Protein AF-A0A0C9Y6T7-F1 (afdb_monomer_lite)

Foldseek 3Di:
DVVVVVVVVVVCCVVVPPDDDDDPCPLVLLLLVLLVLVVVLVVLVVVLVVLVVCVVVVVDPDVVVSVVVNVVSVVVNVVSVVVSVVSQVPDDPVSVVVSVVCVVDPVSSVVSNVVSVVVVVVVVVVVVVVVVD

Structure (mmCIF, N/CA/C/O backbone):
data_AF-A0A0C9Y6T7-F1
#
_entry.id   AF-A0A0C9Y6T7-F1
#
loop_
_atom_site.group_PDB
_atom_site.id
_atom_site.type_symbol
_atom_site.label_atom_id
_atom_site.label_alt_id
_atom_site.label_comp_id
_atom_site.label_asym_id
_atom_site.label_entity_id
_atom_site.label_seq_id
_atom_site.pdbx_PDB_ins_code
_atom_site.Cartn_x
_atom_site.Cartn_y
_atom_site.Cartn_z
_atom_site.occupancy
_atom_site.B_iso_or_equiv
_atom_site.auth_seq_id
_atom_site.auth_comp_id
_atom_site.auth_asym_id
_atom_site.auth_atom_id
_atom_site.pdbx_PDB_model_num
ATOM 1 N N . MET A 1 1 ? -13.895 22.023 54.077 1.00 59.19 1 MET A N 1
ATOM 2 C CA . MET A 1 1 ? -14.994 21.320 53.371 1.00 59.19 1 MET A CA 1
ATOM 3 C C . MET A 1 1 ? -15.198 21.752 51.916 1.00 59.19 1 MET A C 1
ATOM 5 O O . MET A 1 1 ? -15.627 20.910 51.146 1.00 59.19 1 MET A O 1
ATOM 9 N N . LYS A 1 2 ? -14.882 22.992 51.500 1.00 66.44 2 LYS A N 1
ATOM 10 C CA . LYS A 1 2 ? -15.033 23.422 50.090 1.00 66.44 2 LYS A CA 1
ATOM 11 C C . LYS A 1 2 ? -14.038 22.771 49.113 1.00 66.44 2 LYS A C 1
ATOM 13 O O . LYS A 1 2 ? -14.394 22.521 47.972 1.00 66.44 2 LYS A O 1
ATOM 18 N N . THR A 1 3 ? -12.832 22.448 49.575 1.00 79.88 3 THR A N 1
ATOM 19 C CA . THR A 1 3 ? -11.774 21.803 48.775 1.00 79.88 3 THR A CA 1
ATOM 20 C C . THR A 1 3 ? -12.143 20.387 48.332 1.00 79.88 3 THR A C 1
ATOM 22 O O . THR A 1 3 ? -12.047 20.077 47.153 1.00 79.88 3 THR A O 1
ATOM 25 N N . LEU A 1 4 ? -12.681 19.565 49.239 1.00 87.12 4 LEU A N 1
ATOM 26 C CA . LEU A 1 4 ? -13.069 18.182 48.929 1.00 87.12 4 LEU A CA 1
ATOM 27 C C . LEU A 1 4 ? -14.198 18.106 47.884 1.00 87.12 4 LEU A C 1
ATOM 29 O O . LEU A 1 4 ? -14.218 17.219 47.040 1.00 87.12 4 LEU A O 1
ATOM 33 N N . GLN A 1 5 ? -15.140 19.052 47.926 1.00 87.88 5 GLN A N 1
ATOM 34 C CA . GLN A 1 5 ? -16.229 19.124 46.946 1.00 87.88 5 GLN A CA 1
ATOM 35 C C . GLN A 1 5 ? -15.729 19.539 45.557 1.00 87.88 5 GLN A C 1
ATOM 37 O O . GLN A 1 5 ? -16.245 19.047 44.558 1.00 87.88 5 GLN A O 1
ATOM 42 N N . GLN A 1 6 ? -14.720 20.412 45.489 1.00 87.38 6 GLN A N 1
ATOM 43 C CA . GLN A 1 6 ? -14.092 20.812 44.227 1.00 87.38 6 GLN A CA 1
ATOM 44 C C . GLN A 1 6 ? -13.274 19.671 43.614 1.00 87.38 6 GLN A C 1
ATOM 46 O O . GLN A 1 6 ? -13.376 19.432 42.414 1.00 87.38 6 GLN A O 1
ATOM 51 N N . GLU A 1 7 ? -12.520 18.933 44.429 1.00 89.75 7 GLU A N 1
ATOM 52 C CA . GLU A 1 7 ? -11.769 17.754 43.980 1.00 89.75 7 GLU A CA 1
ATOM 53 C C . GLU A 1 7 ? -12.703 16.639 43.502 1.00 89.75 7 GLU A C 1
ATOM 55 O O . GLU A 1 7 ? -12.471 16.052 42.447 1.00 89.75 7 GLU A O 1
ATOM 60 N N . TRP A 1 8 ? -13.809 16.407 44.216 1.00 88.56 8 TRP A N 1
ATOM 61 C CA . TRP A 1 8 ? -14.833 15.451 43.798 1.00 88.56 8 TRP A CA 1
ATOM 62 C C . TRP A 1 8 ? -15.482 15.847 42.468 1.00 88.56 8 TRP A C 1
ATOM 64 O O . TRP A 1 8 ? -15.650 15.002 41.594 1.00 88.56 8 TRP A O 1
ATOM 74 N N . ALA A 1 9 ? -15.814 17.129 42.282 1.00 89.50 9 ALA A N 1
ATOM 75 C CA . ALA A 1 9 ? -16.373 17.619 41.023 1.00 89.50 9 ALA A CA 1
ATOM 76 C C . ALA A 1 9 ? -15.385 17.446 39.856 1.00 89.50 9 ALA A C 1
ATOM 78 O O . ALA A 1 9 ? -15.762 16.911 38.818 1.00 89.50 9 ALA A O 1
ATOM 79 N N . ALA A 1 10 ? -14.110 17.799 40.051 1.00 87.44 10 ALA A N 1
ATOM 80 C CA . ALA A 1 10 ? -13.068 17.612 39.040 1.00 87.44 10 ALA A CA 1
ATOM 81 C C . ALA A 1 10 ? -12.844 16.127 38.701 1.00 87.44 10 ALA A C 1
ATOM 83 O O . ALA A 1 10 ? -12.642 15.765 37.540 1.00 87.44 10 ALA A O 1
ATOM 84 N N . GLN A 1 11 ? -12.916 15.252 39.706 1.00 90.25 11 GLN A N 1
ATOM 85 C CA . GLN A 1 11 ? -12.819 13.813 39.509 1.00 90.25 11 GLN A CA 1
ATOM 86 C C . GLN A 1 11 ? -14.008 13.280 38.707 1.00 90.25 11 GLN A C 1
ATOM 88 O O . GLN A 1 11 ? -13.796 12.562 37.731 1.00 90.25 11 GLN A O 1
ATOM 93 N N . VAL A 1 12 ? -15.236 13.650 39.073 1.00 89.00 12 VAL A N 1
ATOM 94 C CA . VAL A 1 12 ? -16.446 13.244 38.345 1.00 89.00 12 VAL A CA 1
ATOM 95 C C . VAL A 1 12 ? -16.392 13.743 36.908 1.00 89.00 12 VAL A C 1
ATOM 97 O O . VAL A 1 12 ? -16.609 12.941 36.005 1.00 89.00 12 VAL A O 1
ATOM 100 N N . ASP A 1 13 ? -16.015 14.999 36.670 1.00 86.50 13 ASP A N 1
ATOM 101 C CA . ASP A 1 13 ? -15.870 15.540 35.316 1.00 86.50 13 ASP A CA 1
ATOM 102 C C . ASP A 1 13 ? -14.847 14.745 34.502 1.00 86.50 13 ASP A C 1
ATOM 104 O O . ASP A 1 13 ? -15.130 14.371 33.368 1.00 86.50 13 ASP A O 1
ATOM 108 N N . SER A 1 14 ? -13.688 14.411 35.082 1.00 82.31 14 SER A N 1
ATOM 109 C CA . SER A 1 14 ? -12.656 13.620 34.398 1.00 82.31 14 SER A CA 1
ATOM 110 C C . SER A 1 14 ? -13.095 12.181 34.097 1.00 82.31 14 SER A C 1
ATOM 112 O O . SER A 1 14 ? -12.780 11.650 33.034 1.00 82.31 14 SER A O 1
ATOM 114 N N . GLN A 1 15 ? -13.842 11.551 35.011 1.00 82.88 15 GLN A N 1
ATOM 115 C CA . GLN A 1 15 ? -14.282 10.158 34.892 1.00 82.88 15 GLN A CA 1
ATOM 116 C C . GLN A 1 15 ? -15.530 10.005 34.021 1.00 82.88 15 GLN A C 1
ATOM 118 O O . GLN A 1 15 ? -15.746 8.942 33.442 1.00 82.88 15 GLN A O 1
ATOM 123 N N . THR A 1 16 ? -16.349 11.052 33.927 1.00 81.50 16 THR A N 1
ATOM 124 C CA . THR A 1 16 ? -17.579 11.070 33.127 1.00 81.50 16 THR A CA 1
ATOM 125 C C . THR A 1 16 ? -17.397 11.753 31.779 1.00 81.50 16 THR A C 1
ATOM 127 O O . THR A 1 16 ? -18.370 11.847 31.026 1.00 81.50 16 THR A O 1
ATOM 130 N N . GLN A 1 17 ? -16.171 12.178 31.428 1.00 74.75 17 GLN A N 1
ATOM 131 C CA . GLN A 1 17 ? -15.898 12.672 30.083 1.00 74.75 17 GLN A CA 1
ATOM 132 C C . GLN A 1 17 ? -16.369 11.625 29.071 1.00 74.75 17 GLN A C 1
ATOM 134 O O . GLN A 1 17 ? -15.931 10.468 29.125 1.00 74.75 17 GLN A O 1
ATOM 139 N N . PRO A 1 18 ? -17.274 11.999 28.149 1.00 69.31 18 PRO A N 1
ATOM 140 C CA . PRO A 1 18 ? -17.702 11.080 27.118 1.00 69.31 18 PRO A CA 1
ATOM 141 C C . PRO A 1 18 ? -16.464 10.647 26.344 1.00 69.31 18 PRO A C 1
ATOM 143 O O . PRO A 1 18 ? -15.611 11.476 26.010 1.00 69.31 18 PRO A O 1
ATOM 146 N N . LEU A 1 19 ? -16.366 9.345 26.059 1.00 65.06 19 LEU A N 1
ATOM 147 C CA . LEU A 1 19 ? -15.274 8.846 25.236 1.00 65.06 19 LEU A CA 1
ATOM 148 C C . LEU A 1 19 ? -15.211 9.692 23.956 1.00 65.06 19 LEU A C 1
ATOM 150 O O . LEU A 1 19 ? -16.264 9.973 23.365 1.00 65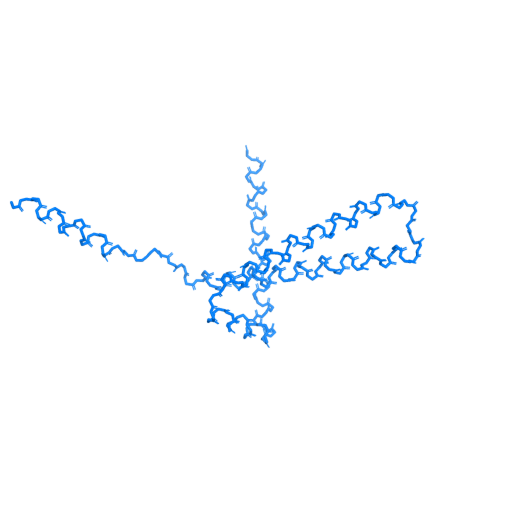.06 19 LEU A O 1
ATOM 154 N N . PRO A 1 20 ? -14.006 10.110 23.528 1.00 61.41 20 PRO A N 1
ATOM 155 C CA . PRO A 1 20 ? -13.857 10.936 22.346 1.00 61.41 20 PRO A CA 1
ATOM 156 C C . PRO A 1 20 ? -14.591 10.266 21.193 1.00 61.41 20 PRO A C 1
ATOM 158 O O . PRO A 1 20 ? -14.367 9.086 20.912 1.00 61.41 20 PRO A O 1
ATOM 161 N N . TRP A 1 21 ? -15.501 11.016 20.569 1.00 49.19 21 TRP A N 1
ATOM 162 C CA . TRP A 1 21 ? -16.400 10.512 19.538 1.00 49.19 21 TRP A CA 1
ATOM 163 C C . TRP A 1 21 ? -15.606 9.744 18.473 1.00 49.19 21 TRP A C 1
ATOM 165 O O . TRP A 1 21 ? -14.879 10.302 17.640 1.00 49.19 21 TRP A O 1
ATOM 175 N N . GLN A 1 22 ? -15.728 8.421 18.508 1.00 55.44 22 GLN A N 1
ATOM 176 C CA . GLN A 1 22 ? -15.256 7.577 17.431 1.00 55.44 22 GLN A CA 1
ATOM 177 C C . GLN A 1 22 ? -16.374 7.521 16.401 1.00 55.44 22 GLN A C 1
ATOM 179 O O . GLN A 1 22 ? -17.473 7.045 16.680 1.00 55.44 22 GLN A O 1
ATOM 184 N N . SER A 1 23 ? -16.114 8.070 15.210 1.00 60.81 23 SER A N 1
ATOM 185 C CA . SER A 1 23 ? -17.030 7.888 14.087 1.00 60.81 23 SER A CA 1
ATOM 186 C C . SER A 1 23 ? -17.204 6.381 13.883 1.00 60.81 23 SER A C 1
ATOM 188 O O . SER A 1 23 ? -16.217 5.639 13.879 1.00 60.81 23 SER A O 1
ATOM 190 N N . LYS A 1 24 ? -18.452 5.929 13.710 1.00 61.44 24 LYS A N 1
ATOM 191 C CA . LYS A 1 24 ? -18.780 4.510 13.484 1.00 61.44 24 LYS A CA 1
ATOM 192 C C . LYS A 1 24 ? -18.023 3.905 12.288 1.00 61.44 24 LYS A C 1
ATOM 194 O O . LYS A 1 24 ? -17.894 2.691 12.209 1.00 61.44 24 LYS A O 1
ATOM 199 N N . ASN A 1 25 ? -17.489 4.747 11.399 1.00 67.12 25 ASN A N 1
ATOM 200 C CA . ASN A 1 25 ? -16.831 4.354 10.157 1.00 67.12 25 ASN A CA 1
ATOM 201 C C . ASN A 1 25 ? -15.297 4.472 10.200 1.00 67.12 25 ASN A C 1
ATOM 203 O O . ASN A 1 25 ? -14.647 4.113 9.226 1.00 67.12 25 ASN A O 1
ATOM 207 N N . LYS A 1 26 ? -14.681 4.925 11.305 1.00 69.25 26 LYS A N 1
ATOM 208 C CA . LYS A 1 26 ? -13.212 5.081 11.371 1.00 69.25 26 LYS A CA 1
ATOM 209 C C . LYS A 1 26 ? -12.464 3.775 11.084 1.00 69.25 26 LYS A C 1
ATOM 211 O O . LYS A 1 26 ? -11.441 3.789 10.407 1.00 69.25 26 LYS A O 1
ATOM 216 N N . GLY A 1 27 ? -12.980 2.645 11.572 1.00 68.25 27 GLY A N 1
ATOM 217 C CA . GLY A 1 27 ? -12.387 1.330 11.317 1.00 68.25 27 GLY A CA 1
ATOM 218 C C . GLY A 1 27 ? -12.470 0.930 9.843 1.00 68.25 27 GLY A C 1
ATOM 219 O O . GLY A 1 27 ? -11.467 0.548 9.247 1.00 68.25 27 GLY A O 1
ATOM 220 N N . SER A 1 28 ? -13.640 1.086 9.219 1.00 70.00 28 SER A N 1
ATOM 221 C CA . SER A 1 28 ? -13.822 0.767 7.799 1.00 70.00 28 SER A CA 1
ATOM 222 C C . SER A 1 28 ? -13.031 1.705 6.884 1.00 70.00 28 SER A C 1
ATOM 224 O O . SER A 1 28 ? -12.473 1.249 5.889 1.00 70.00 28 SER A O 1
ATOM 226 N N . GLU A 1 29 ? -12.898 2.982 7.243 1.00 73.44 29 GLU A N 1
ATOM 227 C CA . GLU A 1 29 ? -12.019 3.941 6.565 1.00 73.44 29 GLU A CA 1
ATOM 228 C C . GLU A 1 29 ? -10.547 3.523 6.661 1.00 73.44 29 GLU A C 1
ATOM 230 O O . GLU A 1 29 ? -9.846 3.502 5.649 1.00 73.44 29 GLU A O 1
ATOM 235 N N . GLN A 1 30 ? -10.069 3.122 7.844 1.00 76.56 30 GLN A N 1
ATOM 236 C CA . GLN A 1 30 ? -8.699 2.628 8.015 1.00 76.56 30 GLN A CA 1
ATOM 237 C C . GLN A 1 30 ? -8.426 1.375 7.176 1.00 76.56 30 GLN A C 1
ATOM 239 O O . GLN A 1 30 ? -7.386 1.296 6.518 1.00 76.56 30 GLN A O 1
ATOM 244 N N . LEU A 1 31 ? -9.367 0.427 7.139 1.00 77.94 31 LEU A N 1
ATOM 245 C CA . LEU A 1 31 ? -9.265 -0.768 6.296 1.00 77.94 31 LEU A CA 1
ATOM 246 C C . LEU A 1 31 ? -9.250 -0.394 4.805 1.00 77.94 31 LEU A C 1
ATOM 248 O O . LEU A 1 31 ? -8.418 -0.904 4.055 1.00 77.94 31 LEU A O 1
ATOM 252 N N . ALA A 1 32 ? -10.095 0.553 4.386 1.00 78.44 32 ALA A N 1
ATOM 253 C CA . ALA A 1 32 ? -10.115 1.069 3.019 1.00 78.44 32 ALA A CA 1
ATOM 254 C C . ALA A 1 32 ? -8.782 1.719 2.625 1.00 78.44 32 ALA A C 1
ATOM 256 O O . ALA A 1 32 ? -8.259 1.458 1.542 1.00 78.44 32 ALA A O 1
ATOM 257 N N . HIS A 1 33 ? -8.193 2.516 3.519 1.00 81.69 33 HIS A N 1
ATOM 258 C CA . HIS A 1 33 ? -6.876 3.108 3.306 1.00 81.69 33 HIS A CA 1
ATOM 259 C C . HIS A 1 33 ? -5.777 2.052 3.180 1.00 81.69 33 HIS A C 1
ATOM 261 O O . HIS A 1 33 ? -4.867 2.232 2.374 1.00 81.69 33 HIS A O 1
ATOM 267 N N . ILE A 1 34 ? -5.838 0.964 3.955 1.00 85.69 34 ILE A N 1
ATOM 268 C CA . ILE A 1 34 ? -4.860 -0.126 3.851 1.00 85.69 34 ILE A CA 1
ATOM 269 C C . ILE A 1 34 ? -5.007 -0.852 2.514 1.00 85.69 34 ILE A C 1
ATOM 271 O O . ILE A 1 34 ? -4.000 -1.043 1.840 1.00 85.69 34 ILE A O 1
ATOM 275 N N . LEU A 1 35 ? -6.229 -1.175 2.086 1.00 83.69 35 LEU A N 1
ATOM 276 C CA . LEU A 1 35 ? -6.481 -1.798 0.780 1.00 83.69 35 LEU A CA 1
ATOM 277 C C . LEU A 1 35 ? -6.025 -0.910 -0.386 1.00 83.69 35 LEU A C 1
ATOM 279 O O . LEU A 1 35 ? -5.390 -1.387 -1.327 1.00 83.69 35 LEU A O 1
ATOM 283 N N . ALA A 1 36 ? -6.291 0.395 -0.312 1.00 84.12 36 ALA A N 1
ATOM 284 C CA . ALA A 1 36 ? -5.808 1.347 -1.306 1.00 84.12 36 ALA A CA 1
ATOM 285 C C . ALA A 1 36 ? -4.272 1.377 -1.351 1.00 84.12 36 ALA A C 1
ATOM 287 O O . ALA A 1 36 ? -3.689 1.336 -2.431 1.00 84.12 36 ALA A O 1
ATOM 288 N N . LEU A 1 37 ? -3.616 1.382 -0.186 1.00 86.69 37 LEU A N 1
ATOM 289 C CA . LEU A 1 37 ? -2.158 1.366 -0.088 1.00 86.69 37 LEU A CA 1
ATOM 290 C C . LEU A 1 37 ? -1.554 0.057 -0.627 1.00 86.69 37 LEU A C 1
ATOM 292 O O . LEU A 1 37 ? -0.508 0.093 -1.269 1.00 86.69 37 LEU A O 1
ATOM 296 N N . GLU A 1 38 ? -2.206 -1.092 -0.415 1.00 87.19 38 GLU A N 1
ATOM 297 C CA . GLU A 1 38 ? -1.803 -2.366 -1.029 1.00 87.19 38 GLU A CA 1
ATOM 298 C C . GLU A 1 38 ? -1.826 -2.290 -2.554 1.00 87.19 38 GLU A C 1
ATOM 300 O O . GLU A 1 38 ? -0.883 -2.744 -3.205 1.00 87.19 38 GLU A O 1
ATOM 305 N N . LYS A 1 39 ? -2.874 -1.683 -3.123 1.00 86.44 39 LYS A N 1
ATOM 306 C CA . LYS A 1 39 ? -2.980 -1.487 -4.569 1.00 86.44 39 LYS A CA 1
ATOM 307 C C . LYS A 1 39 ? -1.858 -0.586 -5.092 1.00 86.44 39 LYS A C 1
ATOM 309 O O . LYS A 1 39 ? -1.199 -0.960 -6.055 1.00 86.44 39 LYS A O 1
ATOM 314 N N . THR A 1 40 ? -1.572 0.524 -4.412 1.00 86.31 40 THR A N 1
ATOM 315 C CA . THR A 1 40 ? -0.448 1.409 -4.761 1.00 86.31 40 THR A CA 1
ATOM 316 C C . THR A 1 40 ? 0.895 0.673 -4.718 1.00 86.31 40 THR A C 1
ATOM 318 O O . THR A 1 40 ? 1.720 0.830 -5.612 1.00 86.31 40 THR A O 1
ATOM 321 N N . VAL A 1 41 ? 1.126 -0.172 -3.704 1.00 89.88 41 VAL A N 1
ATOM 322 C CA . VAL A 1 41 ? 2.346 -0.995 -3.626 1.00 89.88 41 VAL A CA 1
ATOM 323 C C . VAL A 1 41 ? 2.433 -1.961 -4.809 1.00 89.88 41 VAL A C 1
ATOM 325 O O . VAL A 1 41 ? 3.518 -2.156 -5.352 1.00 89.88 41 VAL A O 1
ATOM 328 N N . GLN A 1 42 ? 1.313 -2.553 -5.229 1.00 89.38 42 GLN A N 1
ATOM 329 C CA . GLN A 1 42 ? 1.276 -3.438 -6.394 1.00 89.38 42 GLN A CA 1
ATOM 330 C C . GLN A 1 42 ? 1.570 -2.691 -7.704 1.00 89.38 42 GLN A C 1
ATOM 332 O O . GLN A 1 42 ? 2.296 -3.208 -8.554 1.00 89.38 42 GLN A O 1
ATOM 337 N N . GLU A 1 43 ? 1.047 -1.476 -7.857 1.00 88.25 43 GLU A N 1
ATOM 338 C CA . GLU A 1 43 ? 1.328 -0.598 -8.999 1.00 88.25 43 GLU A CA 1
ATOM 339 C C . GLU A 1 43 ? 2.820 -0.230 -9.051 1.00 88.25 43 GLU A C 1
ATOM 341 O O . GLU A 1 43 ? 3.458 -0.419 -10.084 1.00 88.25 43 GLU A O 1
ATOM 346 N N . TYR A 1 44 ? 3.417 0.180 -7.925 1.00 89.25 44 TYR A N 1
ATOM 347 C CA . TYR A 1 44 ? 4.855 0.471 -7.856 1.00 89.25 44 TYR A CA 1
ATOM 348 C C . TYR A 1 44 ? 5.729 -0.753 -8.128 1.00 89.25 44 TYR A C 1
ATOM 350 O O . TYR A 1 44 ? 6.752 -0.624 -8.793 1.00 89.25 44 TYR A O 1
ATOM 358 N N . LYS A 1 45 ? 5.333 -1.943 -7.659 1.00 90.62 45 LYS A N 1
ATOM 359 C CA . LYS A 1 45 ? 6.039 -3.194 -7.984 1.00 90.62 45 LYS A CA 1
ATOM 360 C C . LYS A 1 45 ? 6.036 -3.457 -9.480 1.00 90.62 45 LYS A C 1
ATOM 362 O O . LYS A 1 45 ? 7.091 -3.683 -10.054 1.00 90.62 45 LYS A O 1
ATOM 367 N N . SER A 1 46 ? 4.862 -3.358 -10.097 1.00 89.94 46 SER A N 1
ATOM 368 C CA . SER A 1 46 ? 4.701 -3.585 -11.535 1.00 89.94 46 SER A CA 1
ATOM 369 C C . SER A 1 46 ? 5.533 -2.589 -12.350 1.00 89.94 46 SER A C 1
ATOM 371 O O . SER A 1 46 ? 6.145 -2.970 -13.341 1.00 89.94 46 SER A O 1
ATOM 373 N N . HIS A 1 47 ? 5.605 -1.332 -11.903 1.00 88.81 47 HIS A N 1
ATOM 374 C CA . HIS A 1 47 ? 6.427 -0.305 -12.537 1.00 88.81 47 HIS A CA 1
ATOM 375 C C . HIS A 1 47 ? 7.932 -0.593 -12.414 1.00 88.81 47 HIS A C 1
ATOM 377 O O . HIS A 1 47 ? 8.647 -0.513 -13.406 1.00 88.81 47 HIS A O 1
ATOM 383 N N . VAL A 1 48 ? 8.414 -0.990 -11.229 1.00 89.56 48 VAL A N 1
ATOM 384 C CA . VAL A 1 48 ? 9.820 -1.396 -11.045 1.00 89.56 48 VAL A CA 1
ATOM 385 C C . VAL A 1 48 ? 10.158 -2.616 -11.906 1.00 89.56 48 VAL A C 1
ATOM 387 O O . VAL A 1 48 ? 11.189 -2.615 -12.566 1.00 89.56 48 VAL A O 1
ATOM 390 N N . GLU A 1 49 ? 9.279 -3.619 -11.961 1.00 88.88 49 GLU A N 1
ATOM 391 C CA . GLU A 1 49 ? 9.468 -4.805 -12.809 1.00 88.88 49 GLU A CA 1
ATOM 392 C C . GLU A 1 49 ? 9.515 -4.462 -14.306 1.00 88.88 49 GLU A C 1
ATOM 394 O O . GLU A 1 49 ? 10.223 -5.122 -15.062 1.00 88.88 49 GLU A O 1
ATOM 399 N N . GLN A 1 50 ? 8.755 -3.457 -14.753 1.00 87.75 50 GLN A N 1
ATOM 400 C CA . GLN A 1 50 ? 8.822 -2.961 -16.131 1.00 87.75 50 GLN A CA 1
ATOM 401 C C . GLN A 1 50 ? 10.170 -2.298 -16.414 1.00 87.75 50 GLN A C 1
ATOM 403 O O . GLN A 1 50 ? 10.834 -2.698 -17.364 1.00 87.75 50 GLN A O 1
ATOM 408 N N . LEU A 1 51 ? 10.615 -1.382 -15.548 1.00 85.44 51 LEU A N 1
ATOM 409 C CA . LEU A 1 51 ? 11.916 -0.720 -15.694 1.00 85.44 51 LEU A CA 1
ATOM 410 C C . LEU A 1 51 ? 13.073 -1.738 -15.692 1.00 85.44 51 LEU A C 1
ATOM 412 O O . LEU A 1 51 ? 14.010 -1.628 -16.475 1.00 85.44 51 LEU A O 1
ATOM 416 N N . GLU A 1 52 ? 13.001 -2.771 -14.849 1.00 86.75 52 GLU A N 1
ATOM 417 C CA . GLU A 1 52 ? 14.001 -3.845 -14.827 1.00 86.75 52 GLU A CA 1
ATOM 418 C C . GLU A 1 52 ? 13.987 -4.690 -16.112 1.00 86.75 52 GLU A C 1
ATOM 420 O O . GLU A 1 52 ? 15.047 -5.080 -16.599 1.00 86.75 52 GLU A O 1
ATOM 425 N N . LYS A 1 53 ? 12.811 -4.958 -16.695 1.00 86.12 53 LYS A N 1
ATOM 426 C CA . LYS A 1 53 ? 12.698 -5.677 -17.977 1.00 86.12 53 LYS A CA 1
ATOM 427 C C . LYS A 1 53 ? 13.223 -4.860 -19.150 1.00 86.12 53 LYS A C 1
ATOM 429 O O . LYS A 1 53 ? 13.895 -5.417 -20.013 1.00 86.12 53 LYS A O 1
ATOM 434 N N . ASP A 1 54 ? 12.927 -3.569 -19.180 1.00 83.31 54 ASP A N 1
ATOM 435 C CA . ASP A 1 54 ? 13.377 -2.665 -20.237 1.00 83.31 54 ASP A CA 1
ATOM 436 C C . ASP A 1 54 ? 14.907 -2.529 -20.234 1.00 83.31 54 ASP A C 1
ATOM 438 O O . ASP A 1 54 ? 15.525 -2.504 -21.300 1.00 83.31 54 ASP A O 1
ATOM 442 N N . LEU A 1 55 ? 15.523 -2.569 -19.044 1.00 79.25 55 LEU A N 1
ATOM 443 C CA . LEU A 1 55 ? 16.975 -2.628 -18.876 1.00 79.25 55 LEU A CA 1
ATOM 444 C C . LEU A 1 55 ? 17.581 -3.934 -19.420 1.00 79.25 55 LEU A C 1
ATOM 446 O O . LEU A 1 55 ? 18.632 -3.908 -20.049 1.00 79.25 55 LEU A O 1
ATOM 450 N N . ILE A 1 56 ? 16.927 -5.080 -19.198 1.00 80.69 56 ILE A N 1
ATOM 451 C CA . ILE A 1 56 ? 17.398 -6.391 -19.687 1.00 80.69 56 ILE A CA 1
ATOM 452 C C . ILE A 1 56 ? 17.262 -6.511 -21.214 1.00 80.69 56 ILE A C 1
ATOM 454 O O . ILE A 1 56 ? 18.076 -7.173 -21.854 1.00 80.69 56 ILE A O 1
ATOM 458 N N . ASN A 1 57 ? 16.243 -5.880 -21.801 1.00 81.88 57 ASN A N 1
ATOM 459 C CA . ASN A 1 57 ? 15.950 -5.940 -23.236 1.00 81.88 57 ASN A CA 1
ATOM 460 C C . ASN A 1 57 ? 16.709 -4.889 -24.073 1.00 81.88 57 ASN A C 1
ATOM 462 O O . ASN A 1 57 ? 16.336 -4.659 -25.227 1.00 81.88 57 ASN A O 1
ATOM 466 N N . ASP A 1 58 ? 17.729 -4.237 -23.497 1.00 68.38 58 ASP A N 1
ATOM 467 C CA . ASP A 1 58 ? 18.587 -3.229 -24.146 1.00 68.38 58 ASP A CA 1
ATOM 468 C C . ASP A 1 58 ? 17.800 -2.073 -24.807 1.00 68.38 58 ASP A C 1
ATOM 470 O O . ASP A 1 58 ? 18.249 -1.427 -25.751 1.00 68.38 58 ASP A O 1
ATOM 474 N N . HIS A 1 59 ? 16.595 -1.785 -24.299 1.00 65.81 59 HIS A N 1
ATOM 475 C CA . HIS A 1 59 ? 15.727 -0.702 -24.784 1.00 65.81 59 HIS A CA 1
ATOM 476 C C . HIS A 1 59 ? 16.115 0.678 -24.223 1.00 65.81 59 HIS A C 1
ATOM 478 O O . HIS A 1 59 ? 15.389 1.657 -24.404 1.00 65.81 59 HIS A O 1
ATOM 484 N N . VAL A 1 60 ? 17.254 0.773 -23.536 1.00 66.81 60 VAL A N 1
ATOM 485 C CA . VAL A 1 60 ? 17.670 1.958 -22.786 1.00 66.81 60 VAL A CA 1
ATOM 486 C C . VAL A 1 60 ? 18.774 2.691 -23.543 1.00 66.81 60 VAL A C 1
ATOM 488 O O . VAL A 1 60 ? 19.916 2.243 -23.586 1.00 66.81 60 VAL A O 1
ATOM 491 N N . SER A 1 61 ? 18.446 3.846 -24.130 1.00 68.75 61 SER A N 1
ATOM 492 C CA . SER A 1 61 ? 19.435 4.691 -24.815 1.00 68.75 61 SER A CA 1
ATOM 493 C C . SER A 1 61 ? 20.291 5.522 -23.857 1.00 68.75 61 SER A C 1
ATOM 495 O O . SER A 1 61 ? 21.402 5.903 -24.215 1.00 68.75 61 SER A O 1
ATOM 497 N N . ASP A 1 62 ? 19.774 5.829 -22.661 1.00 79.19 62 ASP A N 1
ATOM 498 C CA . ASP A 1 62 ? 20.444 6.653 -21.650 1.00 79.19 62 ASP A CA 1
ATOM 499 C C . ASP A 1 62 ? 20.399 5.967 -20.278 1.00 79.19 62 ASP A C 1
ATOM 501 O O . ASP A 1 62 ? 19.434 6.067 -19.521 1.00 79.19 62 ASP A O 1
ATOM 505 N N . ILE A 1 63 ? 21.453 5.205 -19.989 1.00 77.94 63 ILE A N 1
ATOM 506 C CA . ILE A 1 63 ? 21.555 4.332 -18.812 1.00 77.94 63 ILE A CA 1
ATOM 507 C C . ILE A 1 63 ? 21.515 5.141 -17.505 1.00 77.94 63 ILE A C 1
ATOM 509 O O . ILE A 1 63 ? 21.000 4.653 -16.501 1.00 77.94 63 ILE A O 1
ATOM 513 N N . ILE A 1 64 ? 22.030 6.376 -17.508 1.00 80.88 64 ILE A N 1
ATOM 514 C CA . ILE A 1 64 ? 22.143 7.206 -16.300 1.00 80.88 64 ILE A CA 1
ATOM 515 C C . ILE A 1 64 ? 20.768 7.719 -15.866 1.00 80.88 64 ILE A C 1
ATOM 517 O O . ILE A 1 64 ? 20.417 7.614 -14.689 1.00 80.88 64 ILE A O 1
ATOM 521 N N . ASP A 1 65 ? 19.977 8.245 -16.805 1.00 83.38 65 ASP A N 1
ATOM 522 C CA . ASP A 1 65 ? 18.617 8.705 -16.507 1.00 83.38 65 ASP A CA 1
ATOM 523 C C . ASP A 1 65 ? 17.721 7.529 -16.089 1.00 83.38 65 ASP A C 1
ATOM 525 O O . ASP A 1 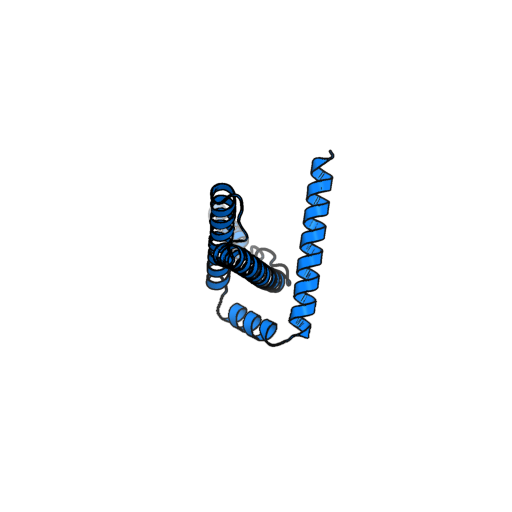65 ? 16.937 7.620 -15.142 1.00 83.38 65 ASP A O 1
ATOM 529 N N . TYR A 1 66 ? 17.911 6.371 -16.720 1.00 83.50 66 TYR A N 1
ATOM 530 C CA . TYR A 1 66 ? 17.155 5.166 -16.395 1.00 83.50 66 TYR A CA 1
ATOM 531 C C . TYR A 1 66 ? 17.470 4.613 -14.997 1.00 83.50 66 TYR A C 1
ATOM 533 O O . TYR A 1 66 ? 16.557 4.232 -14.260 1.00 83.50 66 TYR A O 1
ATOM 541 N N . ASP A 1 67 ? 18.741 4.607 -14.586 1.00 84.38 67 ASP A N 1
ATOM 542 C CA . ASP A 1 67 ? 19.138 4.197 -13.234 1.00 84.38 67 ASP A CA 1
ATOM 543 C C . ASP A 1 67 ? 18.599 5.170 -12.168 1.00 84.38 67 ASP A C 1
ATOM 545 O O . ASP A 1 67 ? 18.125 4.759 -11.102 1.00 84.38 67 ASP A O 1
ATOM 549 N N . LEU A 1 68 ? 18.545 6.471 -12.476 1.00 88.06 68 LEU A N 1
ATOM 550 C CA . LEU A 1 68 ? 17.905 7.463 -11.610 1.00 88.06 68 LEU A CA 1
ATOM 551 C C . LEU A 1 68 ? 16.394 7.205 -11.463 1.00 88.06 68 LEU A C 1
ATOM 553 O O . LEU A 1 68 ? 15.855 7.229 -10.351 1.00 88.06 68 LEU A O 1
ATOM 557 N N . GLN A 1 69 ? 15.698 6.901 -12.559 1.00 86.75 69 GLN A N 1
ATOM 558 C CA . GLN A 1 69 ? 14.278 6.545 -12.522 1.00 86.75 69 GLN A CA 1
ATOM 559 C C . GLN A 1 69 ? 14.045 5.265 -11.708 1.00 86.75 69 GLN A C 1
ATOM 561 O O . GLN A 1 69 ? 13.178 5.236 -10.830 1.00 86.75 69 GLN A O 1
ATOM 566 N N . LEU A 1 70 ? 14.867 4.238 -11.909 1.00 88.25 70 LEU A N 1
ATOM 567 C CA . LEU A 1 70 ? 14.767 2.957 -11.215 1.00 88.25 70 LEU A CA 1
ATOM 568 C C . LEU A 1 70 ? 15.053 3.078 -9.711 1.00 88.25 70 LEU A C 1
ATOM 570 O O . LEU A 1 70 ? 14.304 2.539 -8.889 1.00 88.25 70 LEU A O 1
ATOM 574 N N . THR A 1 71 ? 16.085 3.826 -9.321 1.00 89.56 71 THR A N 1
ATOM 575 C CA . THR A 1 71 ? 16.385 4.105 -7.906 1.00 89.56 71 THR A CA 1
ATOM 576 C C . THR A 1 71 ? 15.261 4.901 -7.242 1.00 89.56 71 THR A C 1
ATOM 578 O O . THR A 1 71 ? 14.849 4.569 -6.124 1.00 89.56 71 THR A O 1
ATOM 581 N N . SER A 1 72 ? 14.685 5.885 -7.940 1.00 89.94 72 SER A N 1
ATOM 582 C CA . SER A 1 72 ? 13.538 6.651 -7.443 1.00 89.94 72 SER A CA 1
ATOM 583 C C . SER A 1 72 ? 12.292 5.771 -7.247 1.00 89.94 72 SER A C 1
ATOM 585 O O . SER A 1 72 ? 11.673 5.805 -6.176 1.00 89.94 72 SER A O 1
ATOM 587 N N . ALA A 1 73 ? 11.977 4.903 -8.215 1.00 87.56 73 ALA A N 1
ATOM 588 C CA . ALA A 1 73 ? 10.843 3.985 -8.170 1.00 87.56 73 ALA A CA 1
ATOM 589 C C . ALA A 1 73 ? 10.994 2.950 -7.043 1.00 87.56 73 ALA A C 1
ATOM 591 O O . ALA A 1 73 ? 10.057 2.727 -6.267 1.00 87.56 73 ALA A O 1
ATOM 592 N N . LYS A 1 74 ? 12.197 2.385 -6.865 1.00 90.75 74 LYS A N 1
ATOM 593 C CA . LYS A 1 74 ? 12.527 1.504 -5.729 1.00 90.75 74 LYS A CA 1
ATOM 594 C C . LYS A 1 74 ? 12.406 2.232 -4.388 1.00 90.75 74 LYS A C 1
ATOM 596 O O . LYS A 1 74 ? 11.893 1.663 -3.421 1.00 90.75 74 LYS A O 1
ATOM 601 N N . GLY A 1 75 ? 12.810 3.501 -4.327 1.00 91.00 75 GLY A N 1
ATOM 602 C CA . GLY A 1 75 ? 12.641 4.352 -3.149 1.00 91.00 75 GLY A CA 1
ATOM 603 C C . GLY A 1 75 ? 11.171 4.566 -2.773 1.00 91.00 75 GLY A C 1
ATOM 604 O O . GLY A 1 75 ? 10.802 4.416 -1.603 1.00 91.00 75 GLY A O 1
ATOM 605 N N . LEU A 1 76 ? 10.312 4.863 -3.753 1.00 90.06 76 LEU A N 1
ATOM 606 C CA . LEU A 1 76 ? 8.863 5.003 -3.555 1.00 90.06 76 LEU A CA 1
ATOM 607 C C . LEU A 1 76 ? 8.221 3.690 -3.095 1.00 90.06 76 LEU A C 1
ATOM 609 O O . LEU A 1 76 ? 7.445 3.682 -2.135 1.00 90.06 76 LEU A O 1
ATOM 613 N N . LEU A 1 77 ? 8.602 2.573 -3.715 1.00 89.56 77 LEU A N 1
ATOM 614 C CA . LEU A 1 77 ? 8.142 1.239 -3.342 1.00 89.56 77 LEU A CA 1
ATOM 615 C C . LEU A 1 77 ? 8.522 0.884 -1.902 1.00 89.56 77 LEU A C 1
ATOM 617 O O . LEU A 1 77 ? 7.678 0.395 -1.147 1.00 89.56 77 LEU A O 1
ATOM 621 N N . SER A 1 78 ? 9.765 1.158 -1.499 1.00 92.25 78 SER A N 1
ATOM 622 C CA . SER A 1 78 ? 10.246 0.906 -0.137 1.00 92.25 78 SER A CA 1
ATOM 623 C C . SER A 1 78 ? 9.436 1.696 0.896 1.00 92.25 78 SER A C 1
ATOM 625 O O . SER A 1 78 ? 8.885 1.112 1.834 1.00 92.25 78 SER A O 1
ATOM 627 N N . LYS A 1 79 ? 9.246 3.004 0.667 1.00 91.75 79 LYS A N 1
ATOM 628 C CA . LYS A 1 79 ? 8.437 3.877 1.535 1.00 91.75 79 LYS A CA 1
ATOM 629 C C . LYS A 1 79 ? 6.989 3.394 1.649 1.00 91.75 79 LYS A C 1
ATOM 631 O O . LYS A 1 79 ? 6.457 3.282 2.755 1.00 91.75 79 LYS A O 1
ATOM 636 N N . ALA A 1 80 ? 6.357 3.068 0.521 1.00 86.94 80 ALA A N 1
ATOM 637 C CA . ALA A 1 80 ? 4.980 2.580 0.495 1.00 86.94 80 ALA A CA 1
ATOM 638 C C . ALA A 1 80 ? 4.837 1.234 1.227 1.00 86.94 80 ALA A C 1
ATOM 640 O O . ALA A 1 80 ? 3.908 1.045 2.015 1.00 86.94 80 ALA A O 1
ATOM 641 N N . THR A 1 81 ? 5.796 0.324 1.043 1.00 89.38 81 THR A N 1
ATOM 642 C CA . THR A 1 81 ? 5.815 -0.988 1.707 1.00 89.38 81 THR A CA 1
ATOM 643 C C . THR A 1 81 ? 6.030 -0.855 3.215 1.00 89.38 81 THR A C 1
ATOM 645 O O . THR A 1 81 ? 5.364 -1.534 4.001 1.00 89.38 81 THR A O 1
ATOM 648 N N . GLN A 1 82 ? 6.913 0.049 3.646 1.00 91.69 82 GLN A N 1
ATOM 649 C CA . GLN A 1 82 ? 7.131 0.337 5.062 1.00 91.69 82 GLN A CA 1
ATOM 650 C C . GLN A 1 82 ? 5.878 0.932 5.713 1.00 91.69 82 GLN A C 1
ATOM 652 O O . GLN A 1 82 ? 5.466 0.466 6.777 1.00 91.69 82 GLN A O 1
ATOM 657 N N . SER A 1 83 ? 5.232 1.898 5.054 1.00 87.94 83 SER A N 1
ATOM 658 C CA . SER A 1 83 ? 3.97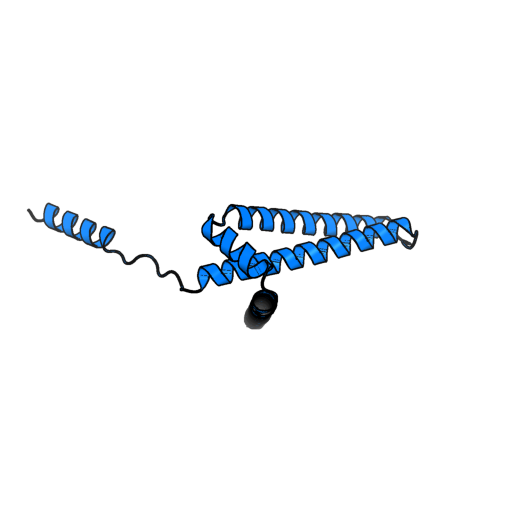0 2.477 5.525 1.00 87.94 83 SER A CA 1
ATOM 659 C C . SER A 1 83 ? 2.873 1.412 5.635 1.00 87.94 83 SER A C 1
ATOM 661 O O . SER A 1 83 ? 2.157 1.354 6.635 1.00 87.94 83 SER A O 1
ATOM 663 N N . LEU A 1 84 ? 2.793 0.497 4.661 1.00 88.69 84 LEU A N 1
ATOM 664 C CA . LEU A 1 84 ? 1.842 -0.613 4.681 1.00 88.69 84 LEU A CA 1
ATOM 665 C C . LEU A 1 84 ? 2.086 -1.544 5.862 1.00 88.69 84 LEU A C 1
ATOM 667 O O . LEU A 1 84 ? 1.143 -1.909 6.564 1.00 88.69 84 LEU A O 1
ATOM 671 N N . ARG A 1 85 ? 3.347 -1.907 6.105 1.00 88.19 85 ARG A N 1
ATOM 672 C CA . ARG A 1 85 ? 3.726 -2.748 7.241 1.00 88.19 85 ARG A CA 1
ATOM 673 C C . ARG A 1 85 ? 3.347 -2.086 8.561 1.00 88.19 85 ARG A C 1
ATOM 675 O O . ARG A 1 85 ? 2.717 -2.732 9.388 1.00 88.19 85 ARG A O 1
ATOM 682 N N . GLN A 1 86 ? 3.677 -0.808 8.740 1.00 88.38 86 GLN A N 1
ATOM 683 C CA . GLN A 1 86 ? 3.338 -0.061 9.953 1.00 88.38 86 GLN A CA 1
ATOM 684 C C . GLN A 1 86 ? 1.826 -0.017 10.183 1.00 88.38 86 GLN A C 1
ATOM 686 O O . GLN A 1 86 ? 1.369 -0.351 11.274 1.00 88.38 86 GLN A O 1
ATOM 691 N N . LYS A 1 87 ? 1.041 0.309 9.148 1.00 85.38 87 LYS A N 1
ATOM 692 C CA . LYS A 1 87 ? -0.423 0.336 9.250 1.00 85.38 87 LYS A CA 1
ATOM 693 C C . LYS A 1 87 ? -1.007 -1.040 9.562 1.00 85.38 87 LYS A C 1
ATOM 695 O O . LYS A 1 87 ? -1.905 -1.123 10.386 1.00 85.38 87 LYS A O 1
ATOM 700 N N . LYS A 1 88 ? -0.474 -2.120 8.979 1.00 84.12 88 LYS A N 1
ATOM 701 C CA . LYS A 1 88 ? -0.898 -3.497 9.290 1.00 84.12 88 LYS A CA 1
ATOM 702 C C . LYS A 1 88 ? -0.537 -3.938 10.708 1.00 84.12 88 LYS A C 1
ATOM 704 O O . LYS A 1 88 ? -1.336 -4.617 11.343 1.00 84.12 88 LYS A O 1
ATOM 709 N N . CYS A 1 89 ? 0.640 -3.560 11.205 1.00 83.38 89 CYS A N 1
ATOM 710 C CA . CYS A 1 89 ? 1.063 -3.851 12.577 1.00 83.38 89 CYS A CA 1
ATOM 711 C C . CYS A 1 89 ? 0.277 -3.041 13.617 1.00 83.38 89 CYS A C 1
ATOM 713 O O . CYS A 1 89 ? 0.095 -3.513 14.731 1.00 83.38 89 CYS A O 1
ATOM 715 N N . ALA A 1 90 ? -0.195 -1.846 13.255 1.00 83.81 90 ALA A N 1
ATOM 716 C CA . ALA A 1 90 ? -1.039 -1.019 14.113 1.00 83.81 90 ALA A CA 1
ATOM 717 C C . ALA A 1 90 ? -2.495 -1.518 14.206 1.00 83.81 90 ALA A C 1
ATOM 719 O O . ALA A 1 90 ? -3.235 -1.070 15.080 1.00 83.81 90 ALA A O 1
ATOM 720 N N . LEU A 1 91 ? -2.922 -2.433 13.325 1.00 81.62 91 LEU A N 1
ATOM 721 C CA . LEU A 1 91 ? -4.239 -3.059 13.422 1.00 81.62 91 LEU A CA 1
ATOM 722 C C . LEU A 1 91 ? -4.270 -4.067 14.571 1.00 81.62 91 LEU A C 1
ATOM 724 O O . LEU A 1 91 ? -3.422 -4.954 14.658 1.00 81.62 91 LEU A O 1
ATOM 728 N N . GLY A 1 92 ? -5.312 -3.982 15.397 1.00 79.88 92 GLY A N 1
ATOM 729 C CA . GLY A 1 92 ? -5.637 -5.032 16.358 1.00 79.88 92 GLY A CA 1
ATOM 730 C C . GLY A 1 92 ? -6.055 -6.342 15.675 1.00 79.88 92 GLY A C 1
ATOM 731 O O . GLY A 1 92 ? -6.414 -6.366 14.496 1.00 79.88 92 GLY A O 1
ATOM 732 N N . VAL A 1 93 ? -6.051 -7.437 16.440 1.00 75.62 93 VAL A N 1
ATOM 733 C CA . VAL A 1 93 ? -6.361 -8.799 15.958 1.00 75.62 93 VAL A CA 1
ATOM 734 C C . VAL A 1 93 ? -7.738 -8.884 15.279 1.00 75.62 93 VAL A C 1
ATOM 736 O O . VAL A 1 93 ? -7.876 -9.509 14.227 1.00 75.62 93 VAL A O 1
ATOM 739 N N . SER A 1 94 ? -8.752 -8.203 15.819 1.00 72.06 94 SER A N 1
ATOM 740 C CA . SER A 1 94 ? -10.090 -8.139 15.211 1.00 72.06 94 SER A CA 1
ATOM 741 C C . SER A 1 94 ? -10.067 -7.473 13.833 1.00 72.06 94 SER A C 1
ATOM 743 O O . SER A 1 94 ? -10.543 -8.049 12.860 1.00 72.06 94 SER A O 1
ATOM 745 N N . ALA A 1 95 ? -9.411 -6.318 13.716 1.00 73.19 95 ALA A N 1
ATOM 746 C CA . ALA A 1 95 ? -9.336 -5.568 12.468 1.00 73.19 95 ALA A CA 1
ATOM 747 C C . ALA A 1 95 ? -8.514 -6.292 11.384 1.00 73.19 95 ALA A C 1
ATOM 749 O O . ALA A 1 95 ? -8.810 -6.151 10.202 1.00 73.19 95 ALA A O 1
ATOM 750 N N . GLN A 1 96 ? -7.520 -7.110 11.756 1.00 75.94 96 GLN A N 1
ATOM 751 C CA . GLN A 1 96 ? -6.837 -8.004 10.807 1.00 75.94 96 GLN A CA 1
ATOM 752 C C . GLN A 1 96 ? -7.769 -9.094 10.260 1.00 75.94 96 GLN A C 1
ATOM 754 O O . GLN A 1 96 ? -7.693 -9.437 9.079 1.00 75.94 96 GLN A O 1
ATOM 759 N N . THR A 1 97 ? -8.665 -9.610 11.104 1.00 76.19 97 THR A N 1
ATOM 760 C CA . THR A 1 97 ? -9.658 -10.621 10.720 1.00 76.19 97 THR A CA 1
ATOM 761 C C . THR A 1 97 ? -10.692 -10.023 9.763 1.00 76.19 97 THR A C 1
ATOM 763 O O . THR A 1 97 ? -10.983 -10.612 8.721 1.00 76.19 97 THR A O 1
ATOM 766 N N . ASP A 1 98 ? -11.158 -8.805 10.047 1.00 75.06 98 ASP A N 1
ATOM 767 C CA . ASP A 1 98 ? -12.049 -8.048 9.161 1.00 75.06 98 ASP A CA 1
ATOM 768 C C . ASP A 1 98 ? -11.390 -7.759 7.809 1.00 75.06 98 ASP A C 1
ATOM 770 O O . ASP A 1 98 ? -12.016 -7.923 6.763 1.00 75.06 98 ASP A O 1
ATOM 774 N N . LEU A 1 99 ? -10.102 -7.401 7.806 1.00 77.94 99 LEU A N 1
ATOM 775 C CA . LEU A 1 99 ? -9.330 -7.198 6.577 1.00 77.94 99 LEU A CA 1
ATOM 776 C C . LEU A 1 99 ? -9.244 -8.480 5.744 1.00 77.94 99 LEU A C 1
ATOM 778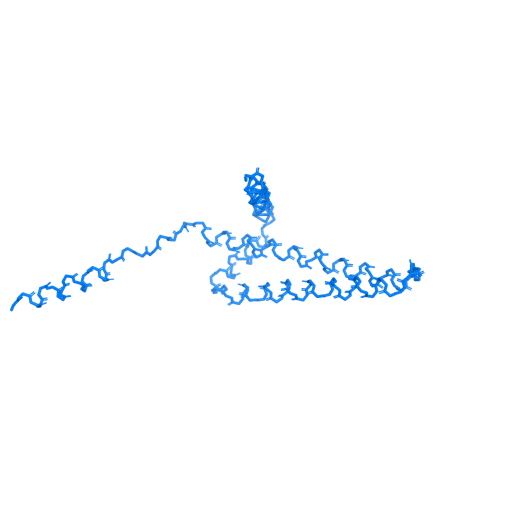 O O . LEU A 1 99 ? -9.391 -8.438 4.525 1.00 77.94 99 LEU A O 1
ATOM 782 N N . HIS A 1 100 ? -9.040 -9.626 6.394 1.00 77.81 100 HIS A N 1
ATOM 783 C CA . 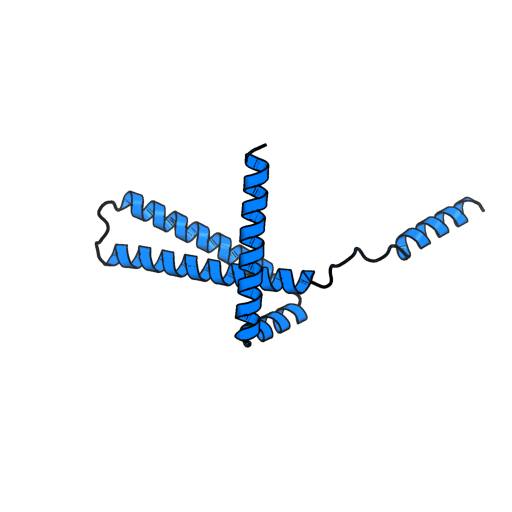HIS A 1 100 ? -9.023 -10.925 5.727 1.00 77.81 100 HIS A CA 1
ATOM 784 C C . HIS A 1 100 ? -10.393 -11.276 5.122 1.00 77.81 100 HIS A C 1
ATOM 786 O O . HIS A 1 100 ? -10.464 -11.728 3.978 1.00 77.81 100 HIS A O 1
ATOM 792 N N . LEU A 1 101 ? -11.490 -11.009 5.837 1.00 76.44 101 LEU A N 1
ATOM 793 C CA . LEU A 1 101 ? -12.853 -11.197 5.327 1.00 76.44 101 LEU A CA 1
ATOM 794 C C . LEU A 1 101 ? -13.158 -10.279 4.134 1.00 76.44 101 LEU A C 1
ATOM 796 O O . LEU A 1 101 ? -13.663 -10.746 3.112 1.00 76.44 101 LEU A O 1
ATOM 800 N N . LEU A 1 102 ? -12.795 -8.997 4.228 1.00 74.94 102 LEU A N 1
ATOM 801 C CA . LEU A 1 102 ? -12.906 -8.024 3.136 1.00 74.94 102 LEU A CA 1
ATOM 802 C C . LEU A 1 102 ? -12.112 -8.457 1.902 1.00 74.94 102 LEU A C 1
ATOM 804 O O . LEU A 1 102 ? -12.591 -8.313 0.780 1.00 74.94 102 LEU A O 1
ATOM 808 N N . ARG A 1 103 ? -10.919 -9.022 2.104 1.00 74.31 103 ARG A N 1
ATOM 809 C CA . ARG A 1 103 ? -10.058 -9.511 1.022 1.00 74.31 103 ARG A CA 1
ATOM 810 C C . ARG A 1 103 ? -10.672 -10.688 0.268 1.00 74.31 103 ARG A C 1
ATOM 812 O O . ARG A 1 103 ? -10.509 -10.781 -0.944 1.00 74.31 103 ARG A O 1
ATOM 819 N N . ASN A 1 104 ? -11.388 -11.559 0.974 1.00 78.56 104 ASN A N 1
ATOM 820 C CA . ASN A 1 104 ? -12.008 -12.747 0.389 1.00 78.56 104 ASN A CA 1
ATOM 821 C C . ASN A 1 104 ? -13.370 -12.454 -0.260 1.00 78.56 104 ASN A C 1
ATOM 823 O O . ASN A 1 104 ? -13.889 -13.286 -1.003 1.00 78.56 104 ASN A O 1
ATOM 827 N N . ASN A 1 105 ? -13.947 -11.271 -0.024 1.00 84.12 105 ASN A N 1
ATOM 828 C CA . ASN A 1 105 ? -15.216 -10.860 -0.611 1.00 84.12 105 ASN A CA 1
ATOM 829 C C . ASN A 1 105 ? -15.007 -9.819 -1.723 1.00 84.12 105 ASN A C 1
ATOM 831 O O . ASN A 1 105 ? -14.832 -8.627 -1.473 1.00 84.12 105 ASN A O 1
ATOM 835 N N . LYS A 1 106 ? -15.108 -10.273 -2.979 1.00 79.94 106 LYS A N 1
ATOM 836 C CA . LYS A 1 106 ? -14.904 -9.441 -4.176 1.00 79.94 106 LYS A CA 1
ATOM 837 C C . LYS A 1 106 ? -15.847 -8.235 -4.247 1.00 79.94 106 LYS A C 1
ATOM 839 O O . LYS A 1 106 ? -15.430 -7.166 -4.682 1.00 79.94 106 LYS A O 1
ATOM 844 N N . TRP A 1 107 ? -17.100 -8.386 -3.813 1.00 81.06 107 TRP A N 1
ATOM 845 C CA . TRP A 1 107 ? -18.072 -7.290 -3.831 1.00 81.06 107 TRP A CA 1
ATOM 846 C C . TRP A 1 107 ? -17.687 -6.190 -2.837 1.00 81.06 107 TRP A C 1
ATOM 848 O O . TRP A 1 107 ? -17.607 -5.021 -3.222 1.00 81.06 107 TRP A O 1
ATOM 858 N N . LEU A 1 108 ? -17.360 -6.572 -1.595 1.00 76.12 108 LEU A N 1
ATOM 859 C CA . LEU A 1 108 ? -16.879 -5.634 -0.576 1.00 76.12 108 LEU A CA 1
ATOM 860 C C . LEU A 1 108 ? -15.594 -4.944 -1.037 1.00 76.12 108 LEU A C 1
ATOM 862 O O . LEU A 1 108 ? -15.484 -3.727 -0.945 1.00 76.12 108 LEU A O 1
ATOM 866 N N . GLN A 1 109 ? -14.660 -5.693 -1.625 1.00 74.81 109 GLN A N 1
ATOM 867 C CA . GLN A 1 109 ? -13.427 -5.137 -2.172 1.00 74.81 109 GLN A CA 1
ATOM 868 C C . GL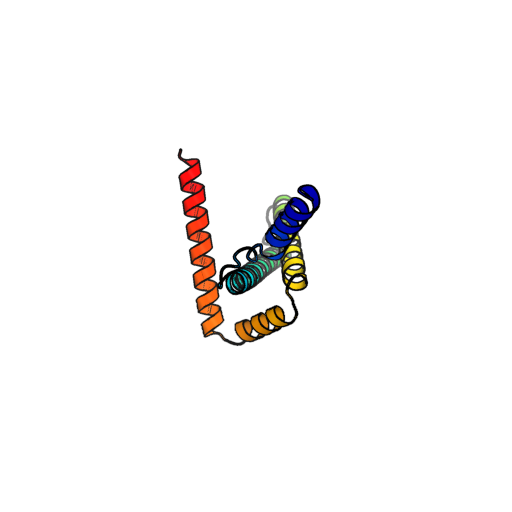N A 1 109 ? -13.695 -4.062 -3.240 1.00 74.81 109 GLN A C 1
ATOM 870 O O . GLN A 1 109 ? -13.115 -2.976 -3.182 1.00 74.81 109 GLN A O 1
ATOM 875 N N . THR A 1 110 ? -14.578 -4.327 -4.209 1.00 80.00 110 THR A N 1
ATOM 876 C CA . THR A 1 110 ? -14.939 -3.348 -5.246 1.00 80.00 110 THR A CA 1
ATOM 877 C C . THR A 1 110 ? -15.600 -2.109 -4.643 1.00 80.00 110 THR A C 1
ATOM 879 O O . THR A 1 110 ? -15.228 -0.990 -5.001 1.00 80.00 110 THR A O 1
ATOM 882 N N . GLN A 1 111 ? -16.529 -2.290 -3.702 1.00 82.38 111 GLN A N 1
ATOM 883 C CA . GLN A 1 111 ? -17.213 -1.187 -3.029 1.00 82.38 111 GLN A CA 1
ATOM 884 C C . GLN A 1 111 ? -16.234 -0.310 -2.233 1.00 82.38 111 GLN A C 1
ATOM 886 O O . GLN A 1 111 ? -16.239 0.915 -2.374 1.00 82.38 111 GLN A O 1
ATOM 891 N N . THR A 1 112 ? -15.360 -0.922 -1.433 1.00 77.06 112 THR A N 1
ATOM 892 C CA . THR A 1 112 ? -14.365 -0.217 -0.619 1.00 77.06 112 THR A CA 1
ATOM 893 C C . THR A 1 112 ? -13.339 0.511 -1.487 1.00 77.06 112 THR A C 1
ATOM 895 O O . THR A 1 112 ? -13.026 1.671 -1.217 1.00 77.06 112 THR A O 1
ATOM 898 N N . ASN A 1 113 ? -12.872 -0.112 -2.573 1.00 77.75 113 ASN A N 1
ATOM 899 C CA . ASN A 1 113 ? -11.959 0.522 -3.527 1.00 77.75 113 ASN A CA 1
ATOM 900 C C . ASN A 1 113 ? -12.597 1.737 -4.212 1.00 77.75 113 ASN A C 1
ATOM 902 O O . ASN A 1 113 ? -11.962 2.785 -4.322 1.00 77.75 113 ASN A O 1
ATOM 906 N N . ALA A 1 114 ? -13.857 1.626 -4.643 1.00 84.62 114 ALA A N 1
ATOM 907 C CA . ALA A 1 114 ? -14.589 2.746 -5.230 1.00 84.62 114 ALA A CA 1
ATOM 908 C C . ALA A 1 114 ? -14.759 3.898 -4.225 1.00 84.62 114 ALA A C 1
ATOM 910 O O . ALA A 1 114 ? -14.574 5.065 -4.574 1.00 84.62 114 ALA A O 1
ATOM 911 N N . HIS A 1 115 ? -15.048 3.577 -2.960 1.00 81.06 115 HIS A N 1
ATOM 912 C CA . HIS A 1 115 ? -15.149 4.572 -1.896 1.00 81.06 115 HIS A CA 1
ATOM 913 C C . HIS A 1 115 ? -13.813 5.287 -1.642 1.00 81.06 115 HIS A C 1
ATOM 915 O O . HIS A 1 115 ? -13.780 6.515 -1.567 1.00 81.06 115 HIS A O 1
ATOM 921 N N . ALA A 1 116 ? -12.705 4.542 -1.579 1.00 78.81 116 ALA A N 1
ATOM 922 C CA . ALA A 1 116 ? -11.367 5.106 -1.411 1.00 78.81 116 ALA A CA 1
ATOM 923 C C . ALA A 1 116 ? -10.975 6.029 -2.579 1.00 78.81 116 ALA A C 1
ATOM 925 O O . ALA A 1 116 ? -10.456 7.122 -2.354 1.00 78.81 116 ALA A O 1
ATOM 926 N N . LEU A 1 117 ? -11.278 5.636 -3.823 1.00 82.94 117 LEU A N 1
ATOM 927 C CA . LEU A 1 117 ? -11.056 6.478 -5.004 1.00 82.94 117 LEU A CA 1
ATOM 928 C C . LEU A 1 117 ? -11.861 7.779 -4.935 1.00 82.94 117 LEU A C 1
ATOM 930 O O . LEU A 1 117 ? -11.314 8.852 -5.179 1.00 82.94 117 LEU A O 1
ATOM 934 N N . LYS A 1 118 ? -13.140 7.700 -4.550 1.00 88.88 118 LYS A N 1
ATOM 935 C CA . LYS A 1 118 ? -13.994 8.880 -4.376 1.00 88.88 118 LYS A CA 1
ATOM 936 C C . LYS A 1 118 ? -13.426 9.845 -3.331 1.00 88.88 118 LYS A C 1
ATOM 938 O O . LYS A 1 118 ? -13.416 11.049 -3.579 1.00 88.88 118 LYS A O 1
ATOM 943 N N . ILE A 1 119 ? -12.972 9.338 -2.180 1.00 79.31 119 ILE A N 1
ATOM 944 C CA . ILE A 1 119 ? -12.349 10.169 -1.136 1.00 79.31 119 ILE A CA 1
ATOM 945 C C . ILE A 1 119 ? -11.114 10.870 -1.696 1.00 79.31 119 ILE A C 1
ATOM 947 O O . ILE A 1 119 ? -11.022 12.087 -1.591 1.00 79.31 119 ILE A O 1
ATOM 951 N N . ARG A 1 120 ? -10.222 10.131 -2.362 1.00 81.00 120 ARG A N 1
ATOM 952 C CA . ARG A 1 120 ? -8.990 10.689 -2.931 1.00 81.00 120 ARG A CA 1
ATOM 953 C C . ARG A 1 120 ? -9.266 11.802 -3.943 1.00 81.00 120 ARG A C 1
ATOM 955 O O . ARG A 1 120 ? -8.654 12.860 -3.864 1.00 81.00 120 ARG A O 1
ATOM 962 N N . ILE A 1 121 ? -10.208 11.587 -4.863 1.00 85.50 121 ILE A N 1
ATOM 963 C CA . ILE A 1 121 ? -10.607 12.609 -5.845 1.00 85.50 121 ILE A CA 1
ATOM 964 C C . ILE A 1 121 ? -11.159 13.845 -5.127 1.00 85.50 121 ILE A C 1
ATOM 966 O O . ILE A 1 121 ? -10.812 14.970 -5.472 1.00 85.50 121 ILE A O 1
ATOM 970 N N . ARG A 1 122 ? -11.996 13.651 -4.101 1.00 87.69 122 ARG A N 1
ATOM 971 C CA . ARG A 1 122 ? -12.540 14.759 -3.311 1.00 87.69 122 ARG A CA 1
ATOM 972 C C . ARG A 1 122 ? -11.442 15.541 -2.591 1.00 87.69 122 ARG A C 1
ATOM 974 O O . ARG A 1 122 ? -11.487 16.763 -2.609 1.00 87.69 122 ARG A O 1
ATOM 981 N N . GLU A 1 123 ? -10.486 14.859 -1.966 1.00 82.00 123 GLU A N 1
ATOM 982 C CA . GLU A 1 123 ? -9.353 15.491 -1.281 1.00 82.00 123 GLU A CA 1
ATOM 983 C C . GLU A 1 123 ? -8.508 16.315 -2.251 1.00 82.00 123 GLU A C 1
ATOM 985 O O . GLU A 1 123 ? -8.212 17.465 -1.944 1.00 82.00 123 GLU A O 1
ATOM 990 N N . GLN A 1 124 ? -8.206 15.781 -3.438 1.00 83.50 124 GLN A N 1
ATOM 991 C CA . GLN A 1 124 ? -7.498 16.523 -4.485 1.00 83.50 124 GLN A CA 1
ATOM 992 C C . GLN A 1 124 ? -8.271 17.769 -4.924 1.00 83.50 124 GLN A C 1
ATOM 994 O O . GLN A 1 124 ? -7.699 18.848 -5.003 1.00 83.50 124 GLN A O 1
ATOM 999 N N . LEU A 1 125 ? -9.584 17.654 -5.148 1.00 85.06 125 LEU A N 1
ATOM 1000 C CA . LEU A 1 125 ? -10.419 18.807 -5.498 1.00 85.06 125 LEU A CA 1
ATOM 1001 C C . LEU A 1 125 ? -10.459 19.856 -4.382 1.00 85.06 125 LEU A C 1
ATOM 1003 O O . LEU A 1 125 ? -10.428 21.052 -4.663 1.00 85.06 125 LEU A O 1
ATOM 1007 N N . CYS A 1 126 ? -10.528 19.426 -3.120 1.00 77.88 126 CYS A N 1
ATOM 1008 C CA . CYS A 1 126 ? -10.448 20.333 -1.981 1.00 77.88 126 CYS A CA 1
ATOM 1009 C C . CYS A 1 126 ? -9.089 21.037 -1.934 1.00 77.88 126 CYS A C 1
ATOM 1011 O O . CYS A 1 126 ? -9.071 22.253 -1.798 1.00 77.88 126 CYS A O 1
ATOM 1013 N N . GLN A 1 127 ? -7.983 20.306 -2.091 1.00 72.31 127 GLN A N 1
ATOM 1014 C CA . GLN A 1 127 ? -6.630 20.871 -2.126 1.00 72.31 127 GLN A CA 1
ATOM 1015 C C . GLN A 1 127 ? -6.487 21.912 -3.243 1.00 72.31 127 GLN A C 1
ATOM 1017 O O . GLN A 1 127 ? -6.154 23.053 -2.951 1.00 72.31 127 GLN A O 1
ATOM 1022 N N . CYS A 1 128 ? -6.865 21.577 -4.481 1.00 71.69 128 CYS A N 1
ATOM 1023 C CA . CYS A 1 128 ? -6.791 22.510 -5.610 1.00 71.69 128 CYS A CA 1
ATOM 1024 C C . CYS A 1 128 ? -7.683 23.750 -5.433 1.00 71.69 128 CYS A C 1
ATOM 1026 O O . CYS A 1 128 ? -7.341 24.822 -5.920 1.00 71.69 128 CYS A O 1
ATOM 1028 N N . LYS A 1 129 ? -8.826 23.633 -4.740 1.00 71.69 129 LYS A N 1
ATOM 1029 C CA . LYS A 1 129 ? -9.683 24.791 -4.447 1.00 71.69 129 LYS A CA 1
ATOM 1030 C C . LYS A 1 129 ? -8.980 25.802 -3.531 1.00 71.69 129 LYS A C 1
ATOM 1032 O O . LYS A 1 129 ? -9.139 26.995 -3.744 1.00 71.69 129 LYS A O 1
ATOM 1037 N N . PHE A 1 130 ? -8.223 25.330 -2.540 1.00 57.28 130 PHE A N 1
ATOM 1038 C CA . PHE A 1 130 ? -7.500 26.189 -1.594 1.00 57.28 130 PHE A CA 1
ATOM 1039 C C . PHE A 1 130 ? -6.156 26.712 -2.131 1.00 57.28 130 PHE A C 1
ATOM 1041 O O . PHE A 1 130 ? -5.552 27.563 -1.494 1.00 57.28 130 PHE A O 1
ATOM 1048 N N . GLU A 1 131 ? -5.684 26.225 -3.281 1.00 56.91 131 GLU A N 1
ATOM 1049 C CA . GLU A 1 131 ? -4.493 26.753 -3.971 1.00 56.91 131 GLU A CA 1
ATOM 1050 C C . GLU A 1 131 ? -4.812 27.939 -4.907 1.00 56.91 131 GLU A C 1
ATOM 1052 O O . GLU A 1 131 ? -3.895 28.606 -5.381 1.00 56.91 131 GLU A O 1
ATOM 1057 N N . LEU A 1 132 ? -6.096 28.188 -5.199 1.00 57.81 132 LEU A N 1
ATOM 1058 C CA . LEU A 1 132 ? -6.582 29.238 -6.111 1.00 57.81 132 LEU A CA 1
ATOM 1059 C C . LEU A 1 132 ? -7.178 30.468 -5.392 1.00 57.81 132 LEU A C 1
ATOM 1061 O O . LEU A 1 132 ? -7.647 31.385 -6.069 1.00 57.81 132 LEU A O 1
ATOM 1065 N N . GLU A 1 133 ? -7.174 30.482 -4.056 1.00 46.25 133 GLU A N 1
ATOM 1066 C CA . GLU A 1 133 ? -7.487 31.641 -3.195 1.00 46.25 133 GLU A CA 1
ATOM 1067 C C . GLU A 1 133 ? -6.190 32.277 -2.674 1.00 46.25 133 GLU A C 1
ATOM 1069 O O . GLU A 1 133 ? -6.132 33.527 -2.632 1.00 46.25 133 GLU A O 1
#

Organism: NCBI:txid765257

pLDDT: mean 80.14, std 9.52, range [46.25, 92.25]

Radius of gyration: 23.54 Å; chains: 1; bounding box: 41×44×78 Å

Secondary structure (DSSP, 8-state):
-HHHHHHHHHHHHHHHPPPP---TTHHHHHHHHHHHHHHHHHHHHHHHHHHHHHHHTT--S-HHHHHHHHHHHHHHHHHHHHHHHHHHHTS-HHHHHHHHHHHH-HHHHHHHHHHHHHHHHHHHHHHHHHT--

Sequence (133 aa):
MKTLQQEWAAQVDSQTQPLPWQSKNKGSEQLAHILALEKTVQEYKSHVEQLEKDLINDHVSDIIDYDLQLTSAKGLLSKATQSLRQKKCALGVSAQTDLHLLRNNKWLQTQTNAHALKIRIREQLCQCKFELE